Protein AF-A0A6C0KSM6-F1 (afdb_monomer_lite)

Secondary structure (DSSP, 8-state):
-PPPPHHHHHH--HHHHHHHHHHHHHHHHHHHHHHHHHHHHHHHHHHHHHHSTTSPPPHHHHHHHHHHHHHHHHHHHHHHHHHHHHHHHHHH-

pLDDT: mean 94.54, std 5.34, range [58.56, 97.5]

Foldseek 3Di:
DDDAPPVLVVVDDPVLVVVLVVLVVQLVVLVVVLVVLVVVLVVQVVVCCVVPPPDDDDPVSVVSVVVSVVSVVSNVVSVVVSVVSSVVSVVVD

Sequence (93 aa):
MKTLPKYILNKLTTSEKNKLQSLLDKHHKTGEKMVEVQAIASMAMRKETKEHPGQPWTAATQRKINQGFKYEMIAFKASDELKAYMEEMRKKY

Structure (mmCIF, N/CA/C/O backbone):
data_AF-A0A6C0KSM6-F1
#
_entry.id   AF-A0A6C0KSM6-F1
#
loop_
_atom_site.group_PDB
_atom_site.id
_atom_site.type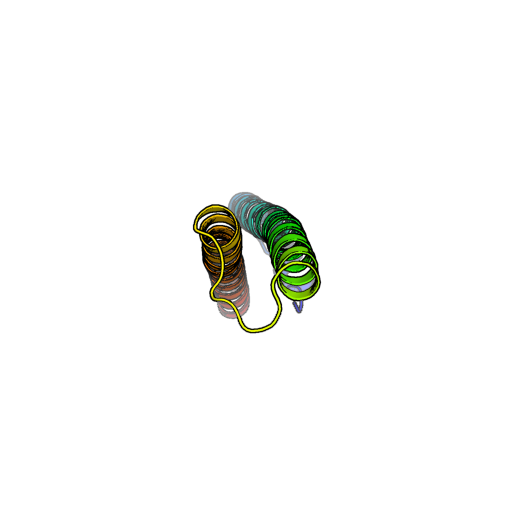_symbol
_atom_site.label_atom_id
_atom_site.label_alt_id
_atom_site.label_comp_id
_atom_site.label_asym_id
_atom_site.label_entity_id
_atom_site.label_seq_id
_atom_site.pdbx_PDB_ins_code
_atom_site.Cartn_x
_atom_site.Cartn_y
_atom_site.Cartn_z
_atom_site.occupancy
_atom_site.B_iso_or_equiv
_atom_site.auth_seq_id
_atom_site.auth_comp_id
_atom_site.auth_asym_id
_atom_site.auth_atom_id
_atom_site.pdbx_PDB_model_num
ATOM 1 N N . MET A 1 1 ? -10.670 4.597 0.892 1.00 58.56 1 MET A N 1
ATOM 2 C CA . MET A 1 1 ? -10.941 3.644 1.995 1.00 58.56 1 MET A CA 1
ATOM 3 C C . MET A 1 1 ? -11.926 4.305 2.957 1.00 58.56 1 MET A C 1
ATOM 5 O O . MET A 1 1 ? -11.697 5.456 3.301 1.00 58.56 1 MET A O 1
ATOM 9 N N . LYS A 1 2 ? -13.052 3.672 3.321 1.00 66.50 2 LYS A N 1
ATOM 10 C CA . LYS A 1 2 ? -14.015 4.280 4.266 1.00 66.50 2 LYS A CA 1
ATOM 11 C C . LYS A 1 2 ? -13.497 4.093 5.690 1.00 66.50 2 LYS A C 1
ATOM 13 O O . LYS A 1 2 ? -13.320 2.947 6.087 1.00 66.50 2 LYS A O 1
ATOM 18 N N . THR A 1 3 ? -13.276 5.182 6.421 1.00 80.19 3 THR A N 1
ATOM 19 C CA . THR A 1 3 ? -12.800 5.184 7.814 1.00 80.19 3 THR A CA 1
ATOM 20 C C . THR A 1 3 ? -13.763 4.457 8.762 1.00 80.19 3 THR A C 1
ATOM 22 O O . THR A 1 3 ? -14.910 4.147 8.412 1.00 80.19 3 THR A O 1
ATOM 25 N N . LEU A 1 4 ? -13.289 4.131 9.970 1.00 88.38 4 LEU A N 1
ATOM 26 C CA . LEU A 1 4 ? -14.176 3.672 11.037 1.00 88.38 4 LEU A CA 1
ATOM 27 C C . LEU A 1 4 ? -15.114 4.821 11.446 1.00 88.38 4 LEU A C 1
ATOM 29 O O . LEU A 1 4 ? -14.654 5.958 11.575 1.00 88.38 4 LEU A O 1
ATOM 33 N N . PRO A 1 5 ? -16.411 4.550 11.672 1.00 91.25 5 PRO A N 1
ATOM 34 C CA . PRO A 1 5 ? -17.323 5.524 12.252 1.00 91.25 5 PRO A CA 1
ATOM 35 C C . PRO A 1 5 ? -16.794 6.109 13.569 1.00 91.25 5 PRO A C 1
ATOM 37 O O . PRO A 1 5 ? -16.209 5.397 14.389 1.00 91.25 5 PRO A O 1
ATOM 40 N N . LYS A 1 6 ? -17.062 7.398 13.812 1.00 91.00 6 LYS A N 1
ATOM 41 C CA . LYS A 1 6 ? -16.582 8.122 15.005 1.00 91.00 6 LYS A CA 1
ATOM 42 C C . LYS A 1 6 ? -16.987 7.444 16.322 1.00 91.00 6 LYS A C 1
ATOM 44 O O . LYS A 1 6 ? -16.199 7.420 17.261 1.00 91.00 6 LYS A O 1
ATOM 49 N N . TYR A 1 7 ? -18.182 6.847 16.377 1.00 92.31 7 TYR A N 1
ATOM 50 C CA . TYR A 1 7 ? -18.658 6.139 17.568 1.00 92.31 7 TYR A CA 1
ATOM 51 C C . TYR A 1 7 ? -17.832 4.880 17.891 1.00 92.31 7 TYR A C 1
ATOM 53 O O . TYR A 1 7 ? -17.673 4.566 19.065 1.00 92.31 7 TYR A O 1
ATOM 61 N N . ILE A 1 8 ? -17.261 4.201 16.887 1.00 93.56 8 ILE A N 1
ATOM 62 C CA . ILE A 1 8 ? -16.351 3.060 17.087 1.00 93.56 8 ILE A CA 1
ATOM 63 C C . ILE A 1 8 ? -14.982 3.567 17.527 1.00 93.56 8 ILE A C 1
ATOM 65 O O . ILE A 1 8 ? -14.439 3.085 18.515 1.00 93.56 8 ILE A O 1
ATOM 69 N N . LEU A 1 9 ? -14.448 4.588 16.845 1.00 92.06 9 LEU A N 1
ATOM 70 C CA . LEU A 1 9 ? -13.142 5.178 17.175 1.00 92.06 9 LEU A CA 1
ATOM 71 C C . LEU A 1 9 ? -13.052 5.633 18.641 1.00 92.06 9 LEU A C 1
ATOM 73 O O . LEU A 1 9 ? -12.011 5.472 19.279 1.00 92.06 9 LEU A O 1
ATOM 77 N N . ASN A 1 10 ? -14.151 6.157 19.187 1.00 93.94 10 ASN A N 1
ATOM 78 C CA . ASN A 1 10 ? -14.228 6.583 20.582 1.00 93.94 10 ASN A CA 1
ATOM 79 C C . ASN A 1 10 ? -14.221 5.413 21.582 1.00 93.94 10 ASN A C 1
ATOM 81 O O . ASN A 1 10 ? -13.783 5.610 22.713 1.00 93.94 10 ASN A O 1
ATOM 85 N N . LYS A 1 11 ? -14.672 4.218 21.178 1.00 95.75 11 LYS A N 1
ATOM 86 C CA . LYS A 1 11 ? -14.711 3.007 22.017 1.00 95.75 11 LYS A CA 1
ATOM 87 C C . LYS A 1 11 ? -13.404 2.206 22.002 1.00 95.75 11 LYS A C 1
ATOM 89 O O . LYS A 1 11 ? -13.222 1.344 22.859 1.00 95.75 11 LYS A O 1
ATOM 94 N N . LEU A 1 12 ? -12.506 2.478 21.050 1.00 95.06 12 LEU A N 1
ATOM 95 C CA . LEU A 1 12 ? -11.217 1.794 20.961 1.00 95.06 12 LEU A CA 1
ATOM 96 C C . LEU A 1 12 ? -10.357 2.068 22.203 1.00 95.06 12 LEU A C 1
ATOM 98 O O . LEU A 1 12 ? -10.172 3.219 22.619 1.00 95.06 12 LEU A O 1
ATOM 102 N N . THR A 1 13 ? -9.763 1.007 22.737 1.00 96.62 13 THR A N 1
ATOM 103 C CA . THR A 1 13 ? -8.709 1.075 23.752 1.00 96.62 13 THR A CA 1
ATOM 104 C C . THR A 1 13 ? -7.451 1.743 23.193 1.00 96.62 13 THR A C 1
ATOM 106 O O . THR A 1 13 ? -7.257 1.849 21.980 1.00 96.62 13 THR A O 1
ATOM 109 N N . THR A 1 14 ? -6.541 2.166 24.072 1.00 96.50 14 THR A N 1
ATOM 110 C CA . THR A 1 14 ? -5.241 2.722 23.660 1.00 96.50 14 THR A CA 1
ATOM 111 C C . THR A 1 14 ? -4.452 1.744 22.783 1.00 96.50 14 THR A C 1
ATOM 113 O O . THR A 1 14 ? -3.882 2.151 21.775 1.00 96.50 14 THR A O 1
ATOM 116 N N . SER A 1 15 ? -4.469 0.448 23.117 1.00 96.94 15 SER A N 1
ATOM 117 C CA . SER A 1 15 ? -3.797 -0.594 22.326 1.00 96.94 15 SER A CA 1
ATOM 118 C C . SER A 1 15 ? -4.368 -0.696 20.906 1.00 96.94 15 SER A C 1
ATOM 120 O O . SER A 1 15 ? -3.621 -0.693 19.928 1.00 96.94 15 SER A O 1
ATOM 122 N N . GLU A 1 16 ? -5.696 -0.695 20.770 1.00 97.25 16 GLU A N 1
ATOM 123 C CA . GLU A 1 16 ? -6.367 -0.758 19.466 1.00 97.25 16 GLU A CA 1
ATOM 124 C C . GLU A 1 16 ? -6.145 0.501 18.629 1.00 97.25 16 GLU A C 1
ATOM 126 O O . GLU A 1 16 ? -5.898 0.410 17.428 1.00 97.25 16 GLU A O 1
ATOM 131 N N . LYS A 1 17 ? -6.156 1.683 19.255 1.00 95.81 17 LYS A N 1
ATOM 132 C CA . LYS A 1 17 ? -5.807 2.943 18.580 1.00 95.81 17 LYS A CA 1
ATOM 133 C C . LYS A 1 17 ? -4.377 2.910 18.047 1.00 95.81 17 LYS A C 1
ATOM 135 O O . LYS A 1 17 ? -4.156 3.255 16.889 1.00 95.81 17 LYS A O 1
ATOM 140 N N . ASN A 1 18 ? -3.425 2.433 18.850 1.00 97.19 18 ASN A N 1
ATOM 141 C CA . ASN A 1 18 ? -2.027 2.309 18.435 1.00 97.19 18 ASN A CA 1
ATOM 142 C C . ASN A 1 18 ? -1.866 1.313 17.279 1.00 97.19 18 ASN A C 1
ATOM 144 O O . ASN A 1 18 ? -1.145 1.590 16.318 1.00 97.19 18 ASN A O 1
ATOM 148 N N . LYS A 1 19 ? -2.565 0.171 17.331 1.00 97.06 19 LYS A N 1
ATOM 149 C CA . LYS A 1 19 ? -2.552 -0.811 16.241 1.00 97.06 19 LYS A CA 1
ATOM 150 C C . LYS A 1 19 ? -3.172 -0.240 14.964 1.00 97.06 19 LYS A C 1
ATOM 152 O O . LYS A 1 19 ? -2.571 -0.389 13.902 1.00 97.06 19 LYS A O 1
ATOM 157 N N . LEU A 1 20 ? -4.314 0.445 15.060 1.00 96.19 20 LEU A N 1
ATOM 158 C CA . LEU A 1 20 ? -4.955 1.113 13.924 1.00 96.19 20 LEU A CA 1
ATOM 159 C C . LEU A 1 20 ? -4.015 2.130 13.271 1.00 96.19 20 LEU A C 1
ATOM 161 O O . LEU A 1 20 ? -3.847 2.102 12.054 1.00 96.19 20 LEU A O 1
ATOM 165 N N . GLN A 1 21 ? -3.385 2.992 14.074 1.00 96.19 21 GLN A N 1
ATOM 166 C CA . GLN A 1 21 ? -2.450 4.000 13.577 1.00 96.19 21 GLN A CA 1
ATOM 167 C C . GLN A 1 21 ? -1.252 3.349 12.880 1.00 96.19 21 GLN A C 1
ATOM 169 O O . GLN A 1 21 ? -0.932 3.706 11.753 1.00 96.19 21 GLN A O 1
ATOM 174 N N . SER A 1 22 ? -0.658 2.319 13.487 1.00 97.50 22 SER A N 1
ATOM 175 C CA . SER A 1 22 ? 0.455 1.580 12.881 1.00 97.50 22 SER A CA 1
ATOM 176 C C . SER A 1 22 ? 0.089 0.964 11.522 1.00 97.50 22 SER A C 1
ATOM 178 O O . SER A 1 22 ? 0.891 0.996 10.585 1.00 97.50 22 SER A O 1
ATOM 180 N N . LEU A 1 23 ? -1.128 0.426 11.383 1.00 96.94 23 LEU A N 1
ATOM 181 C CA . LEU A 1 23 ? -1.620 -0.118 10.115 1.00 96.94 23 LEU A CA 1
ATOM 182 C C . LEU A 1 23 ? -1.876 0.975 9.071 1.00 96.94 23 LEU A C 1
ATOM 184 O O . LEU A 1 23 ? -1.553 0.774 7.900 1.00 96.94 23 LEU A O 1
ATOM 188 N N . LEU A 1 24 ? -2.413 2.127 9.483 1.00 96.12 24 LEU A N 1
ATOM 189 C CA . LEU A 1 24 ? -2.587 3.295 8.615 1.00 96.12 24 LEU A CA 1
ATOM 190 C C . LEU A 1 24 ? -1.240 3.809 8.098 1.00 96.12 24 LEU A C 1
ATOM 192 O O . LEU A 1 24 ? -1.086 3.977 6.889 1.00 96.12 24 LEU A O 1
ATOM 196 N N . ASP A 1 25 ? -0.254 3.971 8.979 1.00 96.38 25 ASP A N 1
ATOM 197 C CA . ASP A 1 25 ? 1.090 4.434 8.618 1.00 96.38 25 ASP A CA 1
ATOM 198 C C . ASP A 1 25 ? 1.763 3.459 7.647 1.00 96.38 25 ASP A C 1
ATOM 200 O O . ASP A 1 25 ? 2.346 3.859 6.636 1.00 96.38 25 ASP A O 1
ATOM 204 N N . LYS A 1 26 ? 1.638 2.152 7.910 1.00 96.19 26 LYS A N 1
ATOM 205 C CA . LYS A 1 26 ? 2.144 1.102 7.019 1.00 96.19 26 LYS A CA 1
ATOM 206 C C . LYS A 1 26 ? 1.456 1.150 5.656 1.00 96.19 26 LYS A C 1
ATOM 208 O O . LYS A 1 26 ? 2.144 1.082 4.637 1.00 96.19 26 LYS A O 1
ATOM 213 N N . HIS A 1 27 ? 0.129 1.267 5.617 1.00 95.88 27 HIS A N 1
ATOM 214 C CA . HIS A 1 27 ? -0.631 1.374 4.371 1.00 95.88 27 HIS A CA 1
ATOM 215 C C . HIS A 1 27 ? -0.209 2.606 3.563 1.00 95.88 27 HIS A C 1
ATOM 217 O O . HIS A 1 27 ? 0.076 2.484 2.374 1.00 95.88 27 HIS A O 1
ATOM 223 N N . HIS A 1 28 ? -0.088 3.763 4.215 1.00 95.50 28 HIS A N 1
ATOM 224 C CA . HIS A 1 28 ? 0.324 5.002 3.567 1.00 95.50 28 HIS A CA 1
ATOM 225 C C . HIS A 1 28 ? 1.744 4.899 3.001 1.00 95.50 28 HIS A C 1
ATOM 227 O O . HIS A 1 28 ? 1.932 5.035 1.794 1.00 95.50 28 HIS A O 1
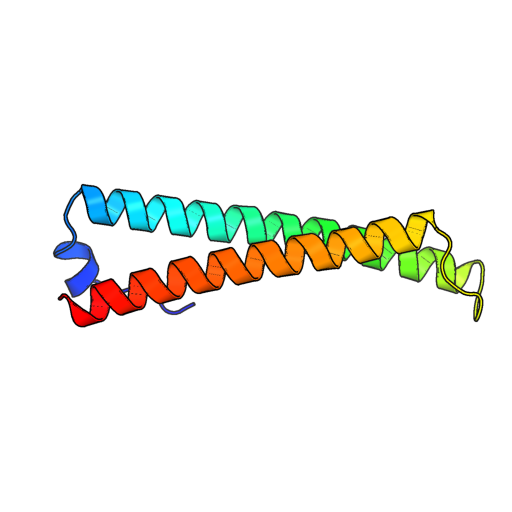ATOM 233 N N . LYS A 1 29 ? 2.722 4.524 3.835 1.00 96.75 29 LYS A N 1
ATOM 234 C CA . LYS A 1 29 ? 4.130 4.394 3.433 1.00 96.75 29 LYS A CA 1
ATOM 235 C C . LYS A 1 29 ? 4.331 3.394 2.292 1.00 96.75 29 LYS A C 1
ATOM 237 O O . LYS A 1 29 ? 5.131 3.620 1.386 1.00 96.75 29 LYS A O 1
ATOM 242 N N . THR A 1 30 ? 3.637 2.257 2.341 1.00 95.69 30 THR A N 1
ATOM 243 C CA . THR A 1 30 ? 3.740 1.244 1.277 1.00 95.69 30 THR A CA 1
ATOM 244 C C . THR A 1 30 ? 3.048 1.693 -0.007 1.00 95.69 30 THR A C 1
ATOM 246 O O . THR A 1 30 ? 3.591 1.447 -1.083 1.00 95.69 30 THR A O 1
ATOM 249 N N . GLY A 1 31 ? 1.921 2.405 0.092 1.00 95.25 31 GLY A N 1
ATOM 250 C CA . GLY A 1 31 ? 1.238 3.016 -1.048 1.00 95.25 31 GLY A CA 1
ATOM 251 C C . GLY A 1 31 ? 2.087 4.077 -1.749 1.00 95.25 31 GLY A C 1
ATOM 252 O O . GLY A 1 31 ? 2.243 4.024 -2.966 1.00 95.25 31 GLY A O 1
ATOM 253 N N . GLU A 1 32 ? 2.711 4.987 -0.998 1.00 96.75 32 GLU A N 1
ATOM 254 C CA . GLU A 1 32 ? 3.633 5.985 -1.560 1.00 96.75 32 GLU A CA 1
ATOM 255 C C . GLU A 1 32 ? 4.805 5.320 -2.279 1.00 96.75 32 GLU A C 1
ATOM 257 O O . GLU A 1 32 ? 5.119 5.661 -3.422 1.00 96.75 32 GLU A O 1
ATOM 262 N N . LYS A 1 33 ? 5.414 4.307 -1.646 1.00 96.69 33 LYS A N 1
ATOM 263 C CA . LYS A 1 33 ? 6.547 3.614 -2.254 1.00 96.69 33 LYS A CA 1
ATOM 264 C C . LYS A 1 33 ? 6.152 2.868 -3.524 1.00 96.69 33 LYS A C 1
ATOM 266 O O . LYS A 1 33 ? 6.928 2.860 -4.476 1.00 96.69 33 LYS A O 1
ATOM 271 N N . MET A 1 34 ? 4.965 2.261 -3.548 1.00 96.94 34 MET A N 1
ATOM 272 C CA . MET A 1 34 ? 4.406 1.621 -4.739 1.00 96.94 34 MET A CA 1
ATOM 273 C C . MET A 1 34 ? 4.279 2.620 -5.892 1.00 96.94 34 MET A C 1
ATOM 275 O O . MET A 1 34 ? 4.765 2.332 -6.984 1.00 96.94 34 MET A O 1
ATOM 279 N N . VAL A 1 35 ? 3.688 3.793 -5.646 1.00 96.88 35 VAL A N 1
ATOM 280 C CA . VAL A 1 35 ? 3.531 4.842 -6.668 1.00 96.88 35 VAL A CA 1
ATOM 281 C C . VAL A 1 35 ? 4.891 5.286 -7.208 1.00 96.88 35 VAL A C 1
ATOM 283 O O . VAL A 1 35 ? 5.077 5.355 -8.423 1.00 96.88 35 VAL A O 1
ATOM 286 N N . GLU A 1 36 ? 5.865 5.520 -6.326 1.00 97.38 36 GLU A N 1
ATOM 287 C CA . GLU A 1 36 ? 7.225 5.907 -6.714 1.00 97.38 36 GLU A CA 1
ATOM 288 C C . GLU A 1 36 ? 7.874 4.858 -7.633 1.00 97.38 36 GLU A C 1
ATOM 290 O O . GLU A 1 36 ? 8.375 5.187 -8.713 1.00 97.38 36 GLU A O 1
ATOM 295 N N . VAL A 1 37 ? 7.843 3.576 -7.250 1.00 96.50 37 VAL A N 1
ATOM 296 C CA . VAL A 1 37 ? 8.497 2.531 -8.053 1.00 96.50 37 VAL A CA 1
ATOM 297 C C . VAL A 1 37 ? 7.751 2.231 -9.353 1.00 96.50 37 VAL A C 1
ATOM 299 O O . VAL A 1 37 ? 8.397 1.952 -10.365 1.00 96.50 37 VAL A O 1
ATOM 302 N N . GLN A 1 38 ? 6.417 2.333 -9.368 1.00 95.69 38 GLN A N 1
ATOM 303 C CA . GLN A 1 38 ? 5.621 2.193 -10.589 1.00 95.69 38 GLN A CA 1
ATOM 304 C C . GLN A 1 38 ? 5.898 3.344 -11.564 1.00 95.69 38 GLN A C 1
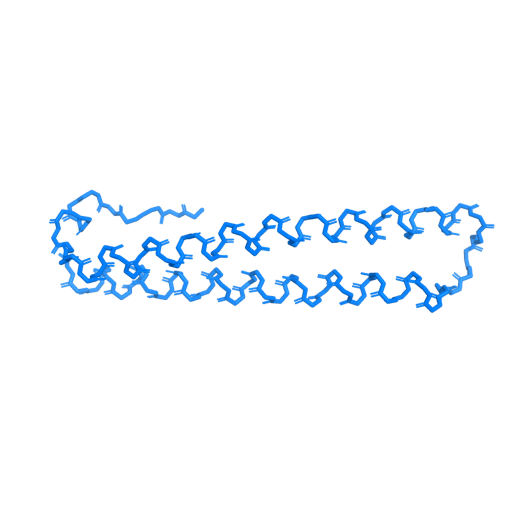ATOM 306 O O . GLN A 1 38 ? 5.996 3.107 -12.772 1.00 95.69 38 GLN A O 1
ATOM 311 N N . ALA A 1 39 ? 6.098 4.569 -11.068 1.00 97.06 39 ALA A N 1
ATOM 312 C CA . ALA A 1 39 ? 6.499 5.704 -11.896 1.00 97.06 39 ALA A CA 1
ATOM 313 C C . ALA A 1 39 ? 7.879 5.474 -12.533 1.00 97.06 39 ALA A C 1
ATOM 315 O O . ALA A 1 39 ? 8.027 5.624 -13.748 1.00 97.06 39 ALA A O 1
ATOM 316 N N . ILE A 1 40 ? 8.867 5.018 -11.751 1.00 96.94 40 ILE A N 1
ATOM 317 C CA . ILE A 1 40 ? 10.214 4.688 -12.251 1.00 96.94 40 ILE A CA 1
ATOM 318 C C . ILE A 1 40 ? 10.156 3.589 -13.321 1.00 96.94 40 ILE A C 1
ATOM 320 O O . ILE A 1 40 ? 10.789 3.715 -14.373 1.00 96.94 40 ILE A O 1
ATOM 324 N N . ALA A 1 41 ? 9.389 2.522 -13.080 1.00 96.00 41 ALA A N 1
ATOM 325 C CA . ALA A 1 41 ? 9.197 1.450 -14.054 1.00 96.00 41 ALA A CA 1
ATOM 326 C C . ALA A 1 41 ? 8.539 1.973 -15.341 1.00 96.00 41 ALA A C 1
ATOM 328 O O . ALA A 1 41 ? 9.020 1.694 -16.437 1.00 96.00 41 ALA A O 1
ATOM 329 N N . SER A 1 42 ? 7.495 2.797 -15.212 1.00 96.44 42 SER A N 1
ATOM 330 C CA . SER A 1 42 ? 6.777 3.398 -16.343 1.00 96.44 42 SER A CA 1
ATOM 331 C C . SER A 1 42 ? 7.671 4.296 -17.193 1.00 96.44 42 SER A C 1
ATOM 333 O O . SER A 1 42 ? 7.632 4.229 -18.420 1.00 96.44 42 SER A O 1
ATOM 335 N N . MET A 1 43 ? 8.509 5.118 -16.558 1.00 96.69 43 MET A N 1
ATOM 336 C CA . MET A 1 43 ? 9.475 5.962 -17.262 1.00 96.69 43 MET A CA 1
ATOM 337 C C . MET A 1 43 ? 10.533 5.129 -17.991 1.00 96.69 43 MET A C 1
ATOM 339 O O . MET A 1 43 ? 10.854 5.438 -19.138 1.00 96.69 43 MET A O 1
ATOM 343 N N . ALA A 1 44 ? 11.044 4.066 -17.360 1.00 95.12 44 ALA A N 1
ATOM 344 C CA . ALA A 1 44 ? 12.013 3.167 -17.985 1.00 95.12 44 ALA A CA 1
ATOM 345 C C . ALA A 1 44 ? 11.423 2.462 -19.216 1.00 95.12 44 ALA A C 1
ATOM 347 O O . ALA A 1 44 ? 12.040 2.496 -20.276 1.00 95.12 44 ALA A O 1
ATOM 348 N N . MET A 1 45 ? 10.203 1.923 -19.100 1.00 95.06 45 MET A N 1
ATOM 349 C CA . MET A 1 45 ? 9.488 1.312 -20.225 1.00 95.06 45 MET A CA 1
ATOM 350 C C . MET A 1 45 ? 9.302 2.303 -21.373 1.00 95.06 45 MET A C 1
ATOM 352 O O . MET A 1 45 ? 9.691 2.007 -22.495 1.00 95.06 45 MET A O 1
ATOM 356 N N . ARG A 1 46 ? 8.782 3.511 -21.100 1.00 95.56 46 ARG A N 1
ATOM 357 C CA . ARG A 1 46 ? 8.554 4.534 -22.139 1.00 95.56 46 ARG A CA 1
ATOM 358 C C . ARG A 1 46 ? 9.836 4.943 -22.855 1.00 95.56 46 ARG A C 1
ATOM 360 O O . ARG A 1 46 ? 9.822 5.107 -24.073 1.00 95.56 46 ARG A O 1
ATOM 367 N N . LYS A 1 47 ? 10.927 5.133 -22.105 1.00 95.38 47 LYS A N 1
ATOM 368 C CA . LYS A 1 47 ? 12.232 5.463 -22.683 1.00 95.38 47 LYS A CA 1
ATOM 369 C C . LYS A 1 47 ? 12.682 4.355 -23.632 1.00 95.38 47 LYS A C 1
ATOM 371 O O . LYS A 1 47 ? 13.042 4.635 -24.769 1.00 95.38 47 LYS A O 1
ATOM 376 N N . GLU A 1 48 ? 12.593 3.110 -23.185 1.00 93.81 48 GLU A N 1
ATOM 377 C CA . GLU A 1 48 ? 13.074 1.978 -23.962 1.00 93.81 48 GLU A CA 1
ATOM 378 C C . GLU A 1 48 ? 12.186 1.669 -25.174 1.00 93.81 48 GLU A C 1
ATOM 380 O O . GLU A 1 48 ? 12.716 1.400 -26.242 1.00 93.81 48 GLU A O 1
ATOM 385 N N . THR A 1 49 ? 10.858 1.826 -25.085 1.00 94.62 49 THR A N 1
ATOM 386 C CA . THR A 1 49 ? 9.971 1.726 -26.264 1.00 94.62 49 THR A CA 1
ATOM 387 C C . THR A 1 49 ? 10.345 2.739 -27.336 1.00 94.62 49 THR A C 1
ATOM 389 O O . THR A 1 49 ? 10.234 2.452 -28.524 1.00 94.62 49 THR A O 1
ATOM 392 N N . LYS A 1 50 ? 10.748 3.943 -26.917 1.00 95.25 50 LYS A N 1
ATOM 393 C CA . LYS A 1 50 ? 11.131 5.017 -27.831 1.00 95.25 50 LYS A CA 1
ATOM 394 C C . LYS A 1 50 ? 12.475 4.734 -28.505 1.00 95.25 50 LYS A C 1
ATOM 396 O O . LYS A 1 50 ? 12.618 5.025 -29.686 1.00 95.25 50 LYS A O 1
ATOM 401 N N . GLU A 1 51 ? 13.446 4.210 -27.762 1.00 93.75 51 GLU A N 1
ATOM 402 C CA . GLU A 1 51 ? 14.795 3.911 -28.269 1.00 93.75 51 GLU A CA 1
ATOM 403 C C . GLU A 1 51 ? 14.838 2.599 -29.074 1.00 93.75 51 GLU A C 1
ATOM 405 O O . GLU A 1 51 ? 15.546 2.508 -30.077 1.00 93.75 51 GLU A O 1
ATOM 410 N N . HIS A 1 52 ? 14.046 1.602 -28.674 1.00 92.75 52 HIS A N 1
ATOM 411 C CA . HIS A 1 52 ? 14.045 0.244 -29.219 1.00 92.75 52 HIS A CA 1
ATOM 412 C C . HIS A 1 52 ? 12.607 -0.276 -29.430 1.00 92.75 52 HIS A C 1
ATOM 414 O O . HIS A 1 52 ? 12.151 -1.184 -28.729 1.00 92.75 52 HIS A O 1
ATOM 420 N N . PRO A 1 53 ? 11.852 0.291 -30.389 1.00 91.12 53 PRO A N 1
ATOM 421 C CA . PRO A 1 53 ? 10.461 -0.088 -30.613 1.00 91.12 53 PRO A CA 1
ATOM 422 C C . PRO A 1 53 ? 10.334 -1.555 -31.041 1.00 91.12 53 PRO A C 1
ATOM 424 O O . PRO A 1 53 ? 11.054 -2.028 -31.918 1.00 91.12 53 PRO A O 1
ATOM 427 N N . GLY A 1 54 ? 9.397 -2.279 -30.422 1.00 87.94 54 GLY A N 1
ATOM 428 C CA . GLY A 1 54 ? 9.112 -3.687 -30.732 1.00 87.94 54 GLY A CA 1
ATOM 429 C C . GLY A 1 54 ? 10.156 -4.690 -30.227 1.00 87.94 54 GLY A C 1
ATOM 430 O O . GLY A 1 54 ? 9.968 -5.891 -30.409 1.00 87.94 54 GLY A O 1
ATOM 431 N N . GLN A 1 55 ? 11.228 -4.227 -29.580 1.00 93.00 55 GLN A N 1
ATOM 432 C CA . GLN A 1 55 ? 12.213 -5.101 -28.947 1.00 93.00 55 GLN A CA 1
ATOM 433 C C . GLN A 1 55 ? 11.758 -5.497 -27.530 1.00 93.00 55 GLN A C 1
ATOM 435 O O . GLN A 1 55 ? 11.070 -4.719 -26.861 1.00 93.00 55 GLN A O 1
ATOM 440 N N . PRO 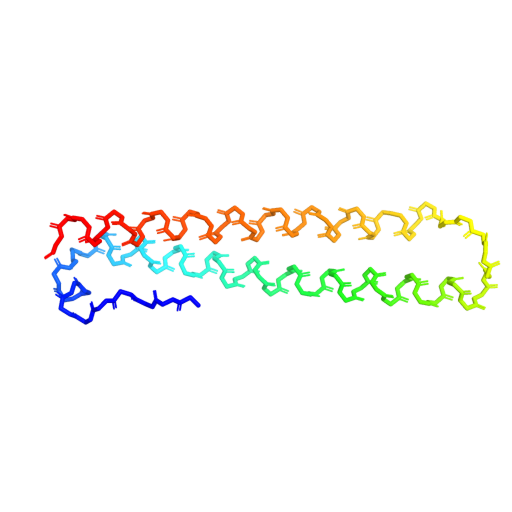A 1 56 ? 12.132 -6.695 -27.045 1.00 93.50 56 PRO A N 1
ATOM 441 C CA . PRO A 1 56 ? 11.928 -7.073 -25.650 1.00 93.50 56 PRO A CA 1
ATOM 442 C C . PRO A 1 56 ? 12.657 -6.130 -24.689 1.00 93.50 56 PRO A C 1
ATOM 444 O O . PRO A 1 56 ? 13.720 -5.606 -25.014 1.00 93.50 56 PRO A O 1
ATOM 447 N N . TRP A 1 57 ? 12.130 -5.989 -23.470 1.00 93.31 57 TRP A N 1
ATOM 448 C CA . TRP A 1 57 ? 12.775 -5.179 -22.440 1.00 93.31 57 TRP A CA 1
ATOM 449 C C . TRP A 1 57 ? 14.145 -5.728 -22.040 1.00 93.31 57 TRP A C 1
ATOM 451 O O . TRP A 1 57 ? 14.318 -6.921 -21.776 1.00 93.31 57 TRP A O 1
ATOM 461 N N . THR A 1 58 ? 15.102 -4.827 -21.869 1.00 95.38 58 THR A N 1
ATOM 462 C CA . THR A 1 58 ? 16.404 -5.095 -21.278 1.00 95.38 58 THR A CA 1
ATOM 463 C C . THR A 1 58 ? 16.247 -5.630 -19.859 1.00 95.38 58 THR A C 1
ATOM 465 O O . THR A 1 58 ? 15.314 -5.295 -19.120 1.00 95.38 58 THR A O 1
ATOM 468 N N . ALA A 1 59 ? 17.240 -6.394 -19.402 1.00 95.69 59 ALA A N 1
ATOM 469 C CA . ALA A 1 59 ? 17.266 -6.905 -18.034 1.00 95.69 59 ALA A CA 1
ATOM 470 C C . ALA A 1 59 ? 17.195 -5.788 -16.971 1.00 95.69 59 ALA A C 1
ATOM 472 O O . ALA A 1 59 ? 16.712 -6.019 -15.862 1.00 95.69 59 ALA A O 1
ATOM 473 N N . ALA A 1 60 ? 17.680 -4.580 -17.278 1.00 94.31 60 ALA A N 1
ATOM 474 C CA . ALA A 1 60 ? 17.613 -3.436 -16.371 1.00 94.31 60 ALA A CA 1
ATOM 475 C C . ALA A 1 60 ? 16.182 -2.890 -16.236 1.00 94.31 60 ALA A C 1
ATOM 477 O O . ALA A 1 60 ? 15.737 -2.604 -15.121 1.00 94.31 60 ALA A O 1
ATOM 478 N N . THR A 1 61 ? 15.448 -2.771 -17.343 1.00 95.44 61 THR A N 1
ATOM 479 C CA . THR A 1 61 ? 14.042 -2.345 -17.335 1.00 95.44 61 THR A CA 1
ATOM 480 C C . THR A 1 61 ? 13.143 -3.428 -16.759 1.00 95.44 61 THR A C 1
ATOM 482 O O . THR A 1 61 ? 12.332 -3.132 -15.882 1.00 95.44 61 THR A O 1
ATOM 485 N N . GLN A 1 62 ? 13.378 -4.696 -17.102 1.00 96.69 62 GLN A N 1
ATOM 486 C CA . GLN A 1 62 ? 12.650 -5.818 -16.512 1.00 96.69 62 GLN A CA 1
ATOM 487 C C . GLN A 1 62 ? 12.801 -5.870 -14.984 1.00 96.69 62 GLN A C 1
ATOM 489 O O . GLN A 1 62 ? 11.826 -6.105 -14.272 1.00 96.69 62 GLN A O 1
ATOM 494 N N . ARG A 1 63 ? 13.996 -5.581 -14.445 1.00 97.00 63 ARG A N 1
ATOM 495 C CA . ARG A 1 63 ? 14.202 -5.479 -12.988 1.00 97.00 63 ARG A CA 1
ATOM 496 C C . ARG A 1 63 ? 13.346 -4.383 -12.349 1.00 97.00 63 ARG A C 1
ATOM 498 O O . ARG A 1 63 ? 12.767 -4.625 -11.292 1.00 97.00 63 ARG A O 1
ATOM 505 N N . LYS A 1 64 ? 13.230 -3.210 -12.982 1.00 96.94 64 LYS A N 1
ATOM 506 C CA . LYS A 1 64 ? 12.387 -2.105 -12.486 1.00 96.94 64 LYS A CA 1
ATOM 507 C C . LYS A 1 64 ? 10.903 -2.463 -12.536 1.00 96.94 64 LYS A C 1
ATOM 509 O O . LYS A 1 64 ? 10.196 -2.214 -11.566 1.00 96.94 64 LYS A O 1
ATOM 514 N N . ILE A 1 65 ? 10.454 -3.103 -13.616 1.00 95.69 65 ILE A N 1
ATOM 515 C CA . ILE A 1 65 ? 9.082 -3.618 -13.751 1.00 95.69 65 ILE A CA 1
ATOM 516 C C . ILE A 1 65 ? 8.774 -4.611 -12.624 1.00 95.69 65 ILE A C 1
ATOM 518 O O . ILE A 1 65 ? 7.803 -4.441 -11.889 1.00 95.69 65 ILE A O 1
ATOM 522 N N . ASN A 1 66 ? 9.647 -5.600 -12.421 1.00 96.75 66 ASN A N 1
ATOM 523 C CA . ASN A 1 66 ? 9.486 -6.601 -11.365 1.00 96.75 66 ASN A CA 1
ATOM 52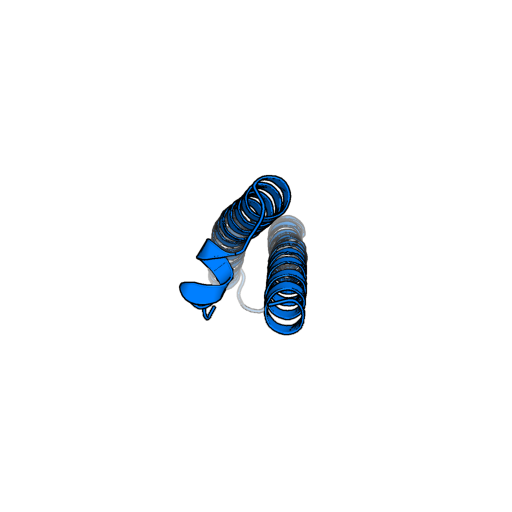4 C C . ASN A 1 66 ? 9.471 -5.962 -9.968 1.00 96.75 66 ASN A C 1
ATOM 526 O O . ASN A 1 66 ? 8.723 -6.393 -9.090 1.00 96.75 66 ASN A O 1
ATOM 530 N N . GLN A 1 67 ? 10.276 -4.918 -9.750 1.00 96.31 67 GLN A N 1
ATOM 531 C CA . GLN A 1 67 ? 10.247 -4.149 -8.510 1.00 96.31 67 GLN A CA 1
ATOM 532 C C . GLN A 1 67 ? 8.908 -3.421 -8.326 1.00 96.31 67 GLN A C 1
ATOM 534 O O . GLN A 1 67 ? 8.374 -3.445 -7.218 1.00 96.31 67 GLN A O 1
ATOM 539 N N . GLY A 1 68 ? 8.345 -2.844 -9.391 1.00 95.56 68 GLY A N 1
ATOM 540 C CA . GLY A 1 68 ? 6.994 -2.278 -9.399 1.00 95.56 68 GLY A CA 1
ATOM 541 C C . GLY A 1 68 ? 5.957 -3.275 -8.883 1.00 95.56 68 GLY A C 1
ATOM 542 O O . GLY A 1 68 ? 5.320 -3.023 -7.860 1.00 95.56 68 GLY A O 1
ATOM 543 N N . PHE A 1 69 ? 5.883 -4.456 -9.503 1.00 95.00 69 PHE A N 1
ATOM 544 C CA . PHE A 1 69 ? 4.952 -5.515 -9.092 1.00 95.00 69 PHE A CA 1
ATOM 545 C C . PHE A 1 69 ? 5.175 -5.998 -7.656 1.00 95.00 69 PHE A C 1
ATOM 547 O O . PHE A 1 69 ? 4.223 -6.255 -6.917 1.00 95.00 69 PHE A O 1
ATOM 554 N N . LYS A 1 70 ? 6.434 -6.097 -7.217 1.00 96.38 70 LYS A N 1
ATOM 555 C CA . LYS A 1 70 ? 6.749 -6.492 -5.839 1.00 96.38 70 LYS A CA 1
ATOM 556 C C . LYS A 1 70 ? 6.162 -5.511 -4.823 1.00 96.38 70 LYS A C 1
ATOM 558 O O . LYS A 1 70 ? 5.589 -5.946 -3.826 1.00 96.38 70 LYS A O 1
ATOM 563 N N . TYR A 1 71 ? 6.325 -4.208 -5.043 1.00 96.12 71 TYR A N 1
ATOM 564 C CA . TYR A 1 71 ? 5.810 -3.198 -4.116 1.00 96.12 71 TYR A CA 1
ATOM 565 C C . TYR A 1 71 ? 4.299 -3.023 -4.210 1.00 96.12 71 TYR A C 1
ATOM 567 O O . TYR A 1 71 ? 3.672 -2.749 -3.193 1.00 96.12 71 TYR A O 1
ATOM 575 N N . GLU A 1 72 ? 3.713 -3.264 -5.377 1.00 94.75 72 GLU A N 1
ATOM 576 C CA . GLU A 1 72 ? 2.264 -3.341 -5.540 1.00 94.75 72 GLU A CA 1
ATOM 577 C C . GLU A 1 72 ? 1.661 -4.465 -4.687 1.00 94.75 72 GLU A C 1
ATOM 579 O O . GLU A 1 72 ? 0.768 -4.218 -3.877 1.00 94.75 72 GLU A O 1
ATOM 584 N N . MET A 1 73 ? 2.242 -5.670 -4.727 1.00 96.44 73 MET A N 1
ATOM 585 C CA . MET A 1 73 ? 1.832 -6.762 -3.835 1.00 96.44 73 MET A CA 1
ATOM 586 C C . MET A 1 73 ? 1.969 -6.382 -2.348 1.00 96.44 73 MET A C 1
ATOM 588 O O . MET A 1 73 ? 1.112 -6.729 -1.534 1.00 96.44 73 MET A O 1
ATOM 592 N N . ILE A 1 74 ? 3.049 -5.692 -1.966 1.00 96.50 74 ILE A N 1
ATOM 593 C CA . ILE A 1 74 ? 3.267 -5.258 -0.574 1.00 96.50 74 ILE A CA 1
ATOM 594 C C . ILE A 1 74 ? 2.201 -4.241 -0.148 1.00 96.50 74 ILE A C 1
ATOM 596 O O . ILE A 1 74 ? 1.647 -4.367 0.946 1.00 96.50 74 ILE A O 1
ATOM 600 N N . ALA A 1 75 ? 1.899 -3.260 -0.999 1.00 96.88 75 ALA A N 1
ATOM 601 C CA . ALA A 1 75 ? 0.891 -2.242 -0.730 1.00 96.88 75 ALA A CA 1
ATOM 602 C C . ALA A 1 75 ? -0.514 -2.851 -0.617 1.00 96.88 75 ALA A C 1
ATOM 604 O O . ALA A 1 75 ? -1.255 -2.506 0.307 1.00 96.88 75 ALA A O 1
ATOM 605 N N . PHE A 1 76 ? -0.858 -3.812 -1.481 1.00 95.69 76 PHE A N 1
ATOM 606 C CA . PHE A 1 76 ? -2.129 -4.533 -1.388 1.00 95.69 76 PHE A CA 1
ATOM 607 C C . PHE A 1 76 ? -2.247 -5.328 -0.093 1.00 95.69 76 PHE A C 1
ATOM 609 O O . PHE A 1 76 ? -3.230 -5.157 0.621 1.00 95.69 76 PHE A O 1
ATOM 616 N N . LYS A 1 77 ? -1.212 -6.081 0.300 1.00 96.62 77 LYS A N 1
ATOM 617 C CA . LYS A 1 77 ? -1.212 -6.791 1.591 1.00 96.62 77 LYS A CA 1
ATOM 618 C C . LYS A 1 77 ? -1.402 -5.848 2.781 1.00 96.62 77 LYS A C 1
ATOM 620 O O . LYS A 1 77 ? -2.137 -6.179 3.706 1.00 96.62 77 LYS A O 1
ATOM 625 N N . ALA A 1 78 ? -0.763 -4.676 2.769 1.00 96.94 78 ALA A N 1
ATOM 626 C CA . ALA A 1 78 ? -0.947 -3.679 3.824 1.00 96.94 7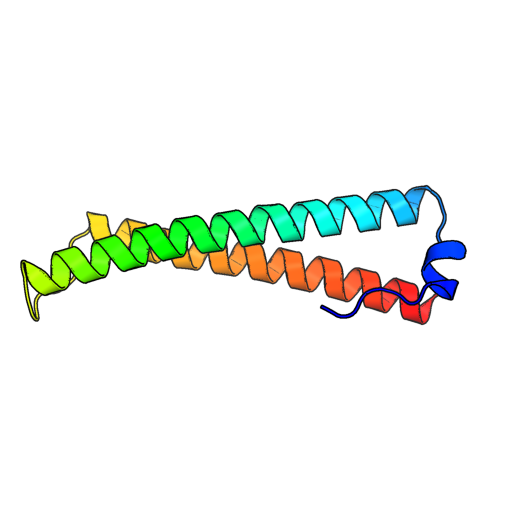8 ALA A CA 1
ATOM 627 C C . ALA A 1 78 ? -2.378 -3.109 3.839 1.00 96.94 78 ALA A C 1
ATOM 629 O O . ALA A 1 78 ? -2.939 -2.879 4.910 1.00 96.94 78 ALA A O 1
ATOM 630 N N . SER A 1 79 ? -2.980 -2.907 2.664 1.00 95.94 79 SER A N 1
ATOM 631 C CA . SER A 1 79 ? -4.375 -2.472 2.546 1.00 95.94 79 SER A CA 1
ATOM 632 C C . SER A 1 79 ? -5.355 -3.535 3.052 1.00 95.94 79 SER A C 1
ATOM 634 O O . SER A 1 79 ? -6.276 -3.200 3.799 1.00 95.94 79 SER A O 1
ATOM 636 N N . ASP A 1 80 ? -5.128 -4.806 2.713 1.00 97.00 80 ASP A N 1
ATOM 637 C CA . ASP A 1 80 ? -5.941 -5.935 3.170 1.00 97.00 80 ASP A CA 1
ATOM 638 C C . ASP A 1 80 ? -5.863 -6.108 4.689 1.00 97.00 80 ASP A C 1
ATOM 640 O O . ASP A 1 80 ? -6.895 -6.267 5.339 1.00 97.00 80 ASP A O 1
ATOM 644 N N . GLU A 1 81 ? -4.664 -6.004 5.272 1.00 96.88 81 GLU A N 1
ATOM 645 C CA . GLU A 1 81 ? -4.458 -6.075 6.725 1.00 96.88 81 GLU A CA 1
ATOM 646 C C . GLU A 1 81 ? -5.219 -4.954 7.451 1.00 96.88 81 GLU A C 1
ATOM 648 O O . GLU A 1 81 ? -5.951 -5.207 8.410 1.00 96.88 81 GLU A O 1
ATOM 653 N N . LEU A 1 82 ? -5.112 -3.714 6.960 1.00 96.56 82 LEU A N 1
ATOM 654 C CA . LEU A 1 82 ? -5.850 -2.578 7.512 1.00 96.56 82 LEU A CA 1
ATOM 655 C C . LEU A 1 82 ? -7.367 -2.773 7.376 1.00 96.56 82 LEU A C 1
ATOM 657 O O . LEU A 1 82 ? -8.110 -2.531 8.327 1.00 96.56 82 LEU A O 1
ATOM 661 N N . LYS A 1 83 ? -7.842 -3.239 6.216 1.00 95.50 83 LYS A N 1
ATOM 662 C CA . LYS A 1 83 ? -9.267 -3.496 5.974 1.00 95.50 83 LYS A CA 1
ATOM 663 C C . LYS A 1 83 ? -9.805 -4.586 6.900 1.00 95.50 83 LYS A C 1
ATOM 665 O O . LYS A 1 83 ? -10.883 -4.407 7.462 1.00 95.50 83 LYS A O 1
ATOM 670 N N . ALA A 1 84 ? -9.063 -5.679 7.072 1.00 96.75 84 ALA A N 1
ATOM 671 C CA . ALA A 1 84 ? -9.430 -6.773 7.963 1.00 96.75 84 ALA A CA 1
ATOM 672 C C . ALA A 1 84 ? -9.554 -6.287 9.411 1.00 96.75 84 ALA A C 1
ATOM 674 O O . ALA A 1 84 ? -10.573 -6.535 10.052 1.00 96.75 84 ALA A O 1
ATOM 675 N N . TYR A 1 85 ? -8.578 -5.511 9.887 1.00 96.50 85 TYR A N 1
ATOM 676 C CA . TYR A 1 85 ? -8.611 -4.949 11.234 1.00 96.50 85 TYR A CA 1
ATOM 677 C C . TYR A 1 85 ? -9.780 -3.974 11.439 1.00 96.50 85 TYR A C 1
ATOM 679 O O . TYR A 1 85 ? -10.479 -4.016 12.449 1.00 96.50 85 TYR A O 1
ATOM 687 N N . MET A 1 86 ? -10.053 -3.106 10.461 1.00 95.19 86 MET A N 1
ATOM 688 C CA . MET A 1 86 ? -11.207 -2.206 10.533 1.00 95.19 86 MET A CA 1
ATOM 689 C C . MET A 1 86 ? -12.535 -2.972 10.558 1.00 95.19 86 MET A C 1
ATOM 691 O O . MET A 1 86 ? -13.458 -2.575 11.265 1.00 95.19 86 MET A O 1
ATOM 695 N N . GLU A 1 87 ? -12.648 -4.065 9.810 1.00 95.31 87 GLU A N 1
ATOM 696 C CA . GLU A 1 87 ? -13.841 -4.911 9.828 1.00 95.31 87 GLU A CA 1
ATOM 697 C C . GLU A 1 87 ? -14.001 -5.650 11.165 1.00 95.31 87 GLU A C 1
ATOM 699 O O . GLU A 1 87 ? -15.108 -5.745 11.690 1.00 95.31 87 GLU A O 1
ATOM 704 N N . GLU A 1 88 ? -12.902 -6.105 11.767 1.00 95.88 88 GLU A N 1
ATOM 705 C CA . GLU A 1 88 ? -12.895 -6.672 13.119 1.00 95.88 88 GLU A CA 1
ATOM 706 C C . GLU A 1 88 ? -13.416 -5.661 14.152 1.00 95.88 88 GLU A C 1
ATOM 708 O O . GLU A 1 88 ? -14.323 -5.971 14.924 1.00 95.88 88 GLU A O 1
ATOM 713 N N . MET A 1 89 ? -12.923 -4.418 14.117 1.00 95.69 89 MET A N 1
ATOM 714 C CA . MET A 1 89 ? -13.379 -3.365 15.033 1.00 95.69 89 MET A CA 1
ATOM 715 C C . MET A 1 89 ? -14.851 -2.994 14.820 1.00 95.69 89 MET A C 1
ATOM 717 O O . MET A 1 89 ? -15.534 -2.662 15.784 1.00 95.69 89 MET A O 1
ATOM 721 N N . ARG A 1 90 ? -15.366 -3.082 13.586 1.00 93.94 90 ARG A N 1
ATOM 722 C CA . ARG A 1 90 ? -16.803 -2.902 13.301 1.00 93.94 90 ARG A CA 1
ATOM 723 C C . ARG A 1 90 ? -17.672 -4.008 13.872 1.00 93.94 90 ARG A C 1
ATOM 725 O O . ARG A 1 90 ? -18.793 -3.734 14.272 1.00 93.94 90 ARG A O 1
ATOM 732 N N . LYS A 1 91 ? -17.181 -5.246 13.891 1.00 94.62 91 LYS A N 1
ATOM 733 C CA . LYS A 1 91 ? -17.906 -6.379 14.481 1.00 94.62 91 LYS A CA 1
ATOM 734 C C . LYS A 1 91 ? -17.878 -6.341 16.005 1.00 94.62 91 LYS A C 1
ATOM 736 O O . LYS A 1 91 ? -18.811 -6.815 16.642 1.00 94.62 91 LYS A O 1
ATOM 741 N N . LYS A 1 92 ? -16.806 -5.792 16.579 1.00 95.31 92 LYS A N 1
ATOM 742 C CA . LYS A 1 92 ? -16.611 -5.709 18.027 1.00 95.31 92 LYS A CA 1
ATOM 743 C C . LYS A 1 92 ? -17.466 -4.628 18.715 1.00 95.31 92 LYS A C 1
ATOM 745 O O . LYS A 1 92 ? -17.803 -4.815 19.883 1.00 95.31 92 LYS A O 1
ATOM 750 N N . TYR A 1 93 ? -17.787 -3.513 18.047 1.00 93.00 93 TYR A N 1
ATOM 751 C CA . TYR A 1 93 ? -18.291 -2.275 18.680 1.00 93.00 93 TYR A CA 1
ATOM 752 C C . TYR A 1 93 ? -19.543 -1.665 18.056 1.00 93.00 93 TYR A C 1
ATOM 754 O O . TYR A 1 93 ? -20.255 -0.956 18.820 1.00 93.00 93 TYR A O 1
#

Radius of gyration: 18.9 Å; chains: 1; bounding box: 36×15×54 Å

Organism: NCBI:txid1070528